Protein AF-A0A951GHH2-F1 (afdb_monomer)

Radius of gyration: 14.68 Å; Cα contacts (8 Å, |Δi|>4): 32; chains: 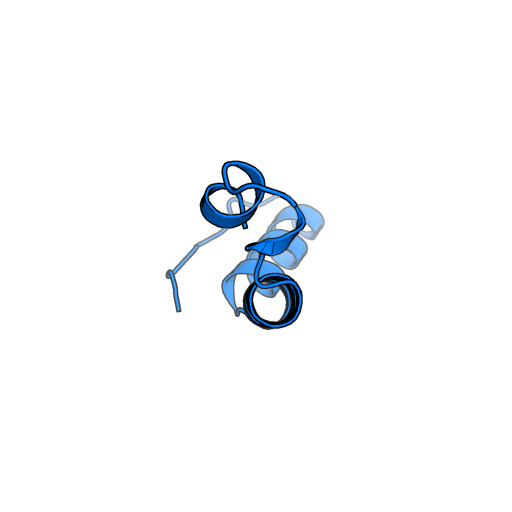1; bounding box: 29×18×38 Å

Sequence (48 aa):
IVKEALKDEAHRNMALCEQLVKDCFASQDYTEGRTAFMEKRRPVFTGR

pLDDT: mean 96.15, std 3.46, range [76.44, 98.56]

Foldseek 3Di:
DVVLVPDDPVPRDVVVVVVVVVVVCVDPQVVQVVVCVVVVHDGDDDPD

Solvent-accessible surface area (backbone atoms only — not comparable to full-atom values): 2933 Å² total; per-residue (Å²): 92,72,75,43,71,74,41,59,80,94,71,41,59,63,69,59,38,52,48,55,51,53,53,52,68,69,26,56,43,46,53,40,47,53,51,20,56,77,70,75,48,85,59,85,77,79,91,93

Structure (mmCIF, N/CA/C/O backbone):
data_AF-A0A951GHH2-F1
#
_entry.id   AF-A0A951GHH2-F1
#
loop_
_atom_site.group_PDB
_atom_site.id
_atom_site.type_symbol
_atom_site.label_atom_id
_atom_site.label_alt_id
_atom_site.label_comp_id
_atom_site.label_asym_id
_atom_site.label_entity_id
_atom_site.label_seq_id
_atom_site.pdbx_PDB_ins_code
_atom_site.Cartn_x
_atom_site.Cartn_y
_atom_site.Cartn_z
_atom_site.occupancy
_atom_site.B_iso_or_equiv
_atom_site.auth_seq_id
_atom_site.auth_comp_id
_atom_site.auth_asym_id
_atom_site.auth_atom_id
_atom_site.pdbx_PDB_model_num
ATOM 1 N N . ILE A 1 1 ? 4.502 -2.406 -7.648 1.00 89.12 1 ILE A N 1
ATOM 2 C CA . ILE A 1 1 ? 4.901 -0.989 -7.847 1.00 89.12 1 ILE A CA 1
ATOM 3 C C . ILE A 1 1 ? 6.391 -0.769 -7.577 1.00 89.12 1 ILE A C 1
ATOM 5 O O . ILE A 1 1 ? 7.105 -0.550 -8.539 1.00 89.12 1 ILE A O 1
ATOM 9 N N . VAL A 1 2 ? 6.906 -0.897 -6.341 1.00 94.62 2 VAL A N 1
ATOM 10 C CA . VAL A 1 2 ? 8.338 -0.616 -6.040 1.00 94.62 2 VAL A CA 1
ATOM 11 C C . VAL A 1 2 ? 9.306 -1.415 -6.922 1.00 94.62 2 VAL A C 1
ATOM 13 O O . VAL A 1 2 ? 10.246 -0.850 -7.463 1.00 94.62 2 VAL A O 1
ATOM 16 N N . LYS A 1 3 ? 9.030 -2.704 -7.158 1.00 94.88 3 LYS A N 1
ATOM 17 C CA . LYS A 1 3 ? 9.831 -3.529 -8.081 1.00 94.88 3 LYS A CA 1
ATOM 18 C C . LYS A 1 3 ? 9.860 -2.991 -9.518 1.00 94.88 3 LYS A C 1
ATOM 20 O O . LYS A 1 3 ? 10.877 -3.127 -10.179 1.00 94.88 3 LYS A O 1
ATOM 25 N N . GLU A 1 4 ? 8.773 -2.381 -9.993 1.00 96.12 4 GLU A N 1
ATOM 26 C CA . GLU A 1 4 ? 8.728 -1.759 -11.324 1.00 96.12 4 GLU A CA 1
ATOM 27 C C . GLU A 1 4 ? 9.529 -0.451 -11.351 1.00 96.12 4 GLU A C 1
ATOM 29 O O . GLU A 1 4 ? 10.172 -0.160 -12.350 1.00 96.12 4 GLU A O 1
ATOM 34 N N . ALA A 1 5 ? 9.568 0.307 -10.249 1.00 95.44 5 ALA A N 1
ATOM 35 C CA . ALA A 1 5 ? 10.358 1.539 -10.158 1.00 95.44 5 ALA A CA 1
ATOM 36 C C . ALA A 1 5 ? 11.876 1.293 -10.249 1.00 95.44 5 ALA A C 1
ATOM 38 O O . ALA A 1 5 ? 12.610 2.174 -10.689 1.00 95.44 5 ALA A O 1
ATOM 39 N N . LEU A 1 6 ? 12.332 0.095 -9.868 1.00 96.88 6 LEU A N 1
ATOM 40 C CA . LEU A 1 6 ? 13.734 -0.323 -9.960 1.00 96.88 6 LEU A CA 1
ATOM 41 C C . LEU A 1 6 ? 14.154 -0.767 -11.370 1.00 96.88 6 LEU A C 1
ATOM 43 O O . LEU A 1 6 ? 15.339 -0.995 -11.596 1.00 96.88 6 LEU A O 1
ATOM 47 N N . LYS A 1 7 ? 13.212 -0.921 -12.308 1.00 96.38 7 LYS A N 1
ATOM 48 C CA . LYS A 1 7 ? 13.527 -1.242 -13.704 1.00 96.38 7 LYS A CA 1
ATOM 49 C C . LYS A 1 7 ? 13.871 0.025 -14.481 1.00 96.38 7 LYS A C 1
ATOM 51 O O . LYS A 1 7 ? 13.357 1.111 -14.174 1.00 96.38 7 LYS A O 1
ATOM 56 N N . ASP A 1 8 ? 14.654 -0.151 -15.545 1.00 97.06 8 ASP A N 1
ATOM 57 C CA . ASP A 1 8 ? 14.800 0.867 -16.585 1.00 97.06 8 ASP A CA 1
ATOM 58 C C . ASP A 1 8 ? 13.428 1.299 -17.089 1.00 97.06 8 ASP A C 1
ATOM 60 O O . ASP A 1 8 ? 12.504 0.488 -17.184 1.00 97.06 8 ASP A O 1
ATOM 64 N N . GLU A 1 9 ? 13.304 2.574 -17.442 1.00 93.94 9 GLU A N 1
ATOM 65 C CA . GLU A 1 9 ? 12.030 3.178 -17.826 1.00 93.94 9 GLU A CA 1
ATOM 66 C C . GLU A 1 9 ? 11.335 2.425 -18.968 1.00 93.94 9 GLU A C 1
ATOM 68 O O . GLU A 1 9 ? 10.140 2.145 -18.878 1.00 93.94 9 GLU A O 1
ATOM 73 N N . ALA A 1 10 ? 12.102 1.991 -19.972 1.00 96.94 10 ALA A N 1
ATOM 74 C CA . ALA A 1 10 ? 11.605 1.217 -21.109 1.00 96.94 10 ALA A CA 1
ATOM 75 C C . ALA A 1 10 ? 11.037 -0.168 -20.730 1.00 96.94 10 ALA A C 1
ATOM 77 O O . ALA A 1 10 ? 10.289 -0.758 -21.505 1.00 96.94 10 ALA A O 1
ATOM 78 N N . HIS A 1 11 ? 11.374 -0.693 -19.549 1.00 96.88 11 HIS A N 1
ATOM 79 C CA . HIS A 1 11 ? 10.994 -2.032 -19.091 1.00 96.88 11 HIS A CA 1
ATOM 80 C C . HIS A 1 11 ? 9.926 -2.024 -17.987 1.00 96.88 11 HIS A C 1
ATOM 82 O O . HIS A 1 11 ? 9.560 -3.085 -17.464 1.00 96.88 11 HIS A O 1
ATOM 88 N N . ARG A 1 12 ? 9.427 -0.848 -17.594 1.00 97.38 12 ARG A N 1
ATOM 89 C CA . ARG A 1 12 ? 8.398 -0.729 -16.555 1.00 97.38 12 ARG A CA 1
ATOM 90 C C . ARG A 1 12 ? 7.045 -1.168 -17.088 1.00 97.38 12 ARG A C 1
ATOM 92 O O . ARG A 1 12 ? 6.592 -0.707 -18.132 1.00 97.38 12 ARG A O 1
ATOM 99 N N . ASN A 1 13 ? 6.342 -1.994 -16.321 1.00 97.62 13 ASN A N 1
ATOM 100 C CA . ASN A 1 13 ? 4.958 -2.329 -16.618 1.00 97.62 13 ASN A CA 1
ATOM 101 C C . ASN A 1 13 ? 4.007 -1.365 -15.893 1.00 97.62 13 ASN A C 1
ATOM 103 O O . ASN A 1 13 ? 3.602 -1.594 -14.750 1.00 97.62 13 ASN A O 1
ATOM 107 N N . MET A 1 14 ? 3.649 -0.274 -16.570 1.00 97.19 14 MET A N 1
ATOM 108 C CA . MET A 1 14 ? 2.760 0.751 -16.011 1.00 97.19 14 MET A CA 1
ATOM 109 C C . MET A 1 14 ? 1.323 0.256 -15.827 1.00 97.19 14 MET A C 1
ATOM 111 O O . MET A 1 14 ? 0.696 0.592 -14.824 1.00 97.19 14 MET A O 1
ATOM 115 N N . ALA A 1 15 ? 0.832 -0.602 -16.727 1.00 97.50 15 ALA A N 1
ATOM 116 C CA . ALA A 1 15 ? -0.500 -1.195 -16.610 1.00 97.50 15 ALA A CA 1
ATOM 117 C C . ALA A 1 15 ? -0.618 -2.071 -15.352 1.00 97.50 15 ALA A C 1
ATOM 119 O O . ALA A 1 15 ? -1.599 -1.984 -14.617 1.00 97.50 15 ALA A O 1
ATOM 120 N N . LEU A 1 16 ? 0.421 -2.857 -15.044 1.00 96.81 16 LEU A N 1
ATOM 121 C CA . LEU A 1 16 ? 0.487 -3.623 -13.799 1.00 96.81 16 LEU A CA 1
ATOM 122 C C . LEU A 1 16 ? 0.485 -2.705 -12.570 1.00 96.81 16 LEU A C 1
ATOM 124 O O . LEU A 1 16 ? -0.197 -2.996 -11.592 1.00 96.81 16 LEU A O 1
ATOM 128 N N . CYS A 1 17 ? 1.236 -1.601 -12.593 1.00 97.56 17 CYS A N 1
ATOM 129 C CA . CYS A 1 17 ? 1.219 -0.635 -11.493 1.00 97.56 17 CYS A CA 1
ATOM 130 C C . CYS A 1 17 ? -0.180 -0.058 -11.261 1.00 97.56 17 CYS A C 1
ATOM 132 O O . CYS A 1 17 ? -0.614 0.004 -10.113 1.00 97.56 17 CYS A O 1
ATOM 134 N N . GLU A 1 18 ? -0.885 0.322 -12.326 1.00 97.62 18 GLU A N 1
ATOM 135 C CA . GLU A 1 18 ? -2.249 0.839 -12.230 1.00 97.62 18 GLU A CA 1
ATOM 136 C C . GLU A 1 18 ? -3.220 -0.210 -11.675 1.00 97.62 18 GLU A C 1
ATOM 138 O O . GLU A 1 18 ? -4.014 0.101 -10.785 1.00 97.62 18 GLU A O 1
ATOM 143 N N . GLN A 1 19 ? -3.112 -1.460 -12.133 1.00 97.38 19 GLN A N 1
ATOM 144 C CA . GLN A 1 19 ? -3.925 -2.561 -11.620 1.00 97.38 19 GLN A CA 1
ATOM 145 C C . GLN A 1 19 ? -3.698 -2.775 -10.119 1.00 97.38 19 GLN A C 1
ATOM 147 O O . GLN A 1 19 ? -4.656 -2.811 -9.356 1.00 97.38 19 GLN A O 1
ATOM 152 N N . LEU A 1 20 ? -2.439 -2.816 -9.671 1.00 95.94 20 LEU A N 1
ATOM 153 C CA . LEU A 1 20 ? -2.109 -2.990 -8.253 1.00 95.94 20 LEU A CA 1
ATOM 154 C C . LEU A 1 20 ? -2.648 -1.852 -7.374 1.00 95.94 20 LEU A C 1
ATOM 156 O O . LEU A 1 20 ? -3.037 -2.090 -6.232 1.00 95.94 20 LEU A O 1
ATOM 160 N N . VAL A 1 21 ? -2.665 -0.615 -7.884 1.00 96.12 21 VAL A N 1
ATOM 161 C CA . VAL A 1 21 ? -3.304 0.507 -7.183 1.00 96.12 21 VAL A CA 1
ATOM 162 C C . VAL A 1 21 ? -4.808 0.268 -7.095 1.00 96.12 21 VAL A C 1
ATOM 164 O O . VAL A 1 21 ? -5.359 0.326 -6.001 1.00 96.12 21 VAL A O 1
ATOM 167 N N . LYS A 1 22 ? -5.474 -0.045 -8.210 1.00 96.62 22 LYS A N 1
ATOM 168 C CA . LYS A 1 22 ? -6.921 -0.310 -8.225 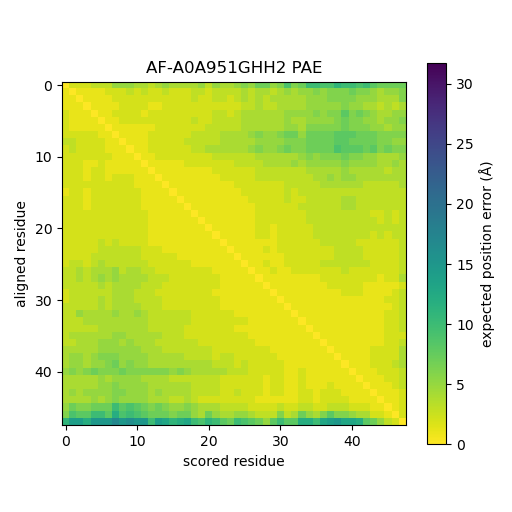1.00 96.62 22 LYS A CA 1
ATOM 169 C C . LYS A 1 22 ? -7.307 -1.425 -7.251 1.00 96.62 22 LYS A C 1
A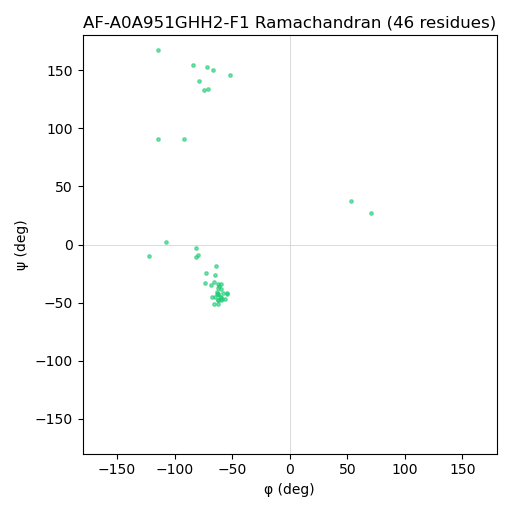TOM 171 O O . LYS A 1 22 ? -8.210 -1.221 -6.445 1.00 96.62 22 LYS A O 1
ATOM 176 N N . ASP A 1 23 ? -6.579 -2.537 -7.262 1.00 95.38 23 ASP A N 1
ATOM 177 C CA . ASP A 1 23 ? -6.826 -3.679 -6.376 1.00 95.38 23 ASP A CA 1
ATOM 178 C C . ASP A 1 23 ? -6.663 -3.295 -4.899 1.00 95.38 23 ASP A C 1
ATOM 180 O O . ASP A 1 23 ? -7.505 -3.631 -4.069 1.00 95.38 23 ASP A O 1
ATOM 184 N N . CYS A 1 24 ? -5.624 -2.520 -4.565 1.00 94.75 24 CYS A N 1
ATOM 185 C CA . CYS A 1 24 ? -5.407 -2.028 -3.204 1.00 94.75 24 CYS A CA 1
ATOM 186 C C . CYS A 1 24 ? -6.595 -1.188 -2.708 1.00 94.75 24 CYS A C 1
ATOM 188 O O . CYS A 1 24 ? -7.097 -1.414 -1.608 1.00 94.75 24 CYS A O 1
ATOM 190 N N . PHE A 1 25 ? -7.089 -0.258 -3.529 1.00 95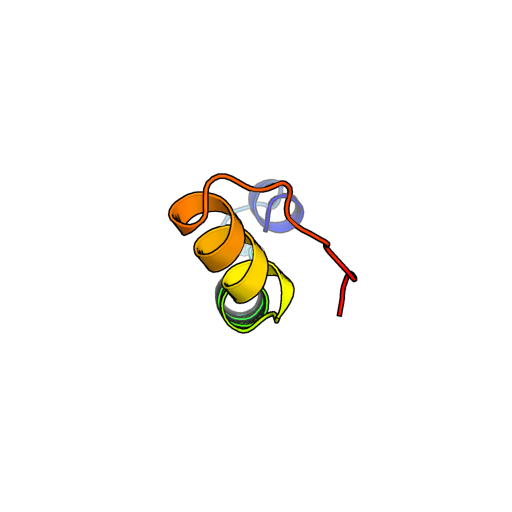.06 25 PHE A N 1
ATOM 191 C CA . PHE A 1 25 ? -8.218 0.608 -3.167 1.00 95.06 25 PHE A CA 1
ATOM 192 C C . PHE A 1 25 ? -9.569 -0.123 -3.158 1.00 95.06 25 PHE A C 1
ATOM 194 O O . PHE A 1 25 ? -10.484 0.309 -2.459 1.00 95.06 25 PHE A O 1
ATOM 201 N N . ALA A 1 26 ? -9.697 -1.214 -3.914 1.00 95.75 26 ALA A N 1
ATOM 202 C CA . ALA A 1 26 ? -10.877 -2.075 -3.913 1.00 95.75 26 ALA A CA 1
ATOM 203 C C . ALA A 1 26 ? -10.897 -3.082 -2.746 1.00 95.75 26 ALA A C 1
ATOM 205 O O . ALA A 1 26 ? -11.924 -3.724 -2.521 1.00 95.75 26 ALA A O 1
ATOM 206 N N . SER A 1 27 ? -9.790 -3.234 -2.009 1.00 96.38 27 SER A N 1
ATOM 207 C CA . SER A 1 27 ? -9.691 -4.194 -0.906 1.00 96.38 27 SER A CA 1
ATOM 208 C C . SER A 1 27 ? -10.603 -3.844 0.274 1.00 96.38 27 SER A C 1
ATOM 210 O O . SER A 1 27 ? -10.847 -2.672 0.583 1.00 96.38 27 SER A O 1
ATOM 212 N N . GLN A 1 28 ? -11.059 -4.875 0.992 1.00 97.00 28 GLN A N 1
ATOM 213 C CA . GLN A 1 28 ? -11.842 -4.689 2.220 1.00 97.00 28 GLN A CA 1
ATOM 214 C C . GLN A 1 28 ? -11.023 -3.965 3.291 1.00 97.00 28 GLN A C 1
ATOM 216 O O . GLN A 1 28 ? -11.560 -3.139 4.028 1.00 97.00 28 GLN A O 1
ATOM 221 N N . ASP A 1 29 ? -9.717 -4.223 3.330 1.00 97.62 29 ASP A N 1
ATOM 222 C CA . ASP A 1 29 ? -8.793 -3.592 4.268 1.00 97.62 29 ASP A CA 1
ATOM 223 C C . ASP A 1 29 ? -8.658 -2.079 4.025 1.00 97.62 29 ASP A C 1
ATOM 225 O O . ASP A 1 29 ? -8.518 -1.315 4.984 1.00 97.62 29 ASP A O 1
ATOM 229 N N . TYR A 1 30 ? -8.770 -1.612 2.774 1.00 96.94 30 TYR A N 1
ATOM 230 C CA . TYR A 1 30 ? -8.814 -0.177 2.482 1.00 96.94 30 TYR A CA 1
ATOM 231 C C . TYR A 1 30 ? -10.076 0.476 3.062 1.00 96.94 30 TYR A C 1
ATOM 233 O O . TYR A 1 30 ? -9.996 1.527 3.709 1.00 96.94 30 TYR A O 1
ATOM 241 N N . THR A 1 31 ? -11.242 -0.154 2.883 1.00 97.19 31 THR A N 1
ATOM 242 C CA . THR A 1 31 ? -12.498 0.313 3.487 1.00 97.19 31 THR A CA 1
ATOM 243 C C . THR A 1 31 ? -12.426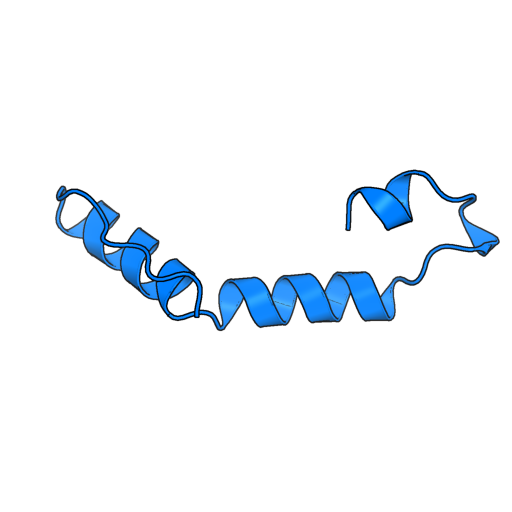 0.291 5.013 1.00 97.19 31 THR A C 1
ATOM 245 O O . THR A 1 31 ? -12.746 1.291 5.651 1.00 97.19 31 THR A O 1
ATOM 248 N N . GLU A 1 32 ? -11.960 -0.807 5.604 1.00 97.94 32 GLU A N 1
ATOM 249 C CA . GLU A 1 32 ? -11.822 -0.975 7.051 1.00 97.94 32 GLU A CA 1
ATOM 250 C C . GLU A 1 32 ? -10.878 0.060 7.666 1.00 97.94 32 GLU A C 1
ATOM 252 O O . GLU A 1 32 ? -11.222 0.687 8.665 1.00 97.94 32 GLU A O 1
ATOM 257 N N . GLY A 1 33 ? -9.719 0.308 7.050 1.00 97.81 33 GLY A N 1
ATOM 258 C CA . GLY A 1 33 ? -8.780 1.324 7.523 1.00 97.81 33 GLY A CA 1
ATOM 259 C C . GLY A 1 33 ? -9.414 2.715 7.582 1.00 97.81 33 GLY A C 1
ATOM 260 O O . GLY A 1 33 ? -9.245 3.435 8.568 1.00 97.81 33 GLY A O 1
ATOM 261 N N . ARG A 1 34 ? -10.203 3.078 6.561 1.00 98.12 34 ARG A N 1
ATOM 262 C CA . ARG A 1 34 ? -10.938 4.352 6.535 1.00 98.12 34 ARG A CA 1
ATOM 263 C C . ARG A 1 34 ? -12.034 4.407 7.594 1.00 98.12 34 ARG A C 1
ATOM 265 O O . ARG A 1 34 ? -12.137 5.413 8.293 1.00 98.12 34 ARG A O 1
ATOM 272 N N . THR A 1 35 ? -12.825 3.348 7.733 1.00 98.31 35 THR A N 1
ATOM 273 C CA . THR A 1 35 ? -13.903 3.263 8.729 1.00 98.31 35 THR A CA 1
ATOM 274 C C . THR A 1 35 ? -13.347 3.340 10.148 1.00 98.31 35 THR A C 1
ATOM 276 O O . THR A 1 35 ? -13.757 4.198 10.927 1.00 98.31 35 THR A O 1
ATOM 279 N N . ALA A 1 36 ? -12.346 2.518 10.467 1.00 98.50 36 ALA A N 1
ATOM 280 C CA . ALA A 1 36 ? -11.711 2.483 11.779 1.00 98.50 36 ALA A CA 1
ATOM 281 C C . ALA A 1 36 ? -11.082 3.830 12.160 1.00 98.50 36 ALA A C 1
ATOM 283 O O . ALA A 1 36 ? -11.185 4.253 13.313 1.00 98.50 36 ALA A O 1
ATOM 284 N N . PHE A 1 37 ? -10.476 4.526 11.190 1.00 98.25 37 PHE A N 1
ATOM 285 C CA . PHE A 1 37 ? -9.937 5.868 11.394 1.00 98.25 37 PHE A CA 1
ATOM 286 C C . PHE A 1 37 ? -11.033 6.873 11.770 1.00 98.25 37 PHE A C 1
ATOM 288 O O . PHE A 1 37 ? -10.889 7.595 12.758 1.00 98.25 37 PHE A O 1
ATOM 295 N N . MET A 1 38 ? -12.146 6.888 11.029 1.00 98.38 38 MET A N 1
ATOM 296 C CA . MET A 1 38 ? -13.287 7.768 11.317 1.00 98.38 38 MET A CA 1
ATOM 297 C C . MET A 1 38 ? -13.915 7.476 12.685 1.00 98.38 38 MET A C 1
ATOM 299 O O . MET A 1 38 ? -14.286 8.398 13.409 1.00 98.38 38 MET A O 1
ATOM 303 N N . GLU A 1 39 ? -13.979 6.203 13.067 1.00 98.44 39 GLU A N 1
ATOM 304 C CA . GLU A 1 39 ? -14.520 5.740 14.349 1.00 98.44 39 GLU A CA 1
ATOM 305 C C . GLU A 1 39 ? -13.518 5.846 15.516 1.00 98.44 39 GLU A C 1
ATOM 307 O O . GLU A 1 39 ? -13.872 5.553 16.657 1.00 98.44 39 GLU A O 1
ATOM 312 N N . LYS A 1 40 ? -12.269 6.275 15.263 1.00 98.06 40 LYS A N 1
ATOM 313 C CA . LYS A 1 40 ? -11.169 6.342 16.249 1.00 98.06 40 LYS A CA 1
ATOM 314 C C . LYS A 1 40 ? -10.914 5.014 16.976 1.00 98.06 40 LYS A C 1
ATOM 316 O O . LYS A 1 40 ? -10.569 4.995 18.160 1.00 98.06 40 LYS A O 1
ATOM 321 N N . ARG A 1 41 ? -11.043 3.897 16.262 1.00 98.56 41 ARG A N 1
ATOM 322 C CA . ARG A 1 41 ? -10.745 2.550 16.768 1.00 98.56 41 ARG A CA 1
ATOM 323 C C . ARG A 1 41 ? -9.557 1.935 16.038 1.00 98.56 41 ARG A C 1
ATOM 325 O O . ARG A 1 41 ? -9.121 2.419 14.997 1.00 98.56 41 ARG A O 1
ATOM 332 N N . ARG A 1 42 ? -9.028 0.835 16.580 1.00 98.12 42 ARG A N 1
ATOM 333 C CA . ARG A 1 42 ? -8.013 0.051 15.864 1.00 98.12 42 ARG A CA 1
ATOM 334 C C . ARG A 1 42 ? -8.673 -0.681 14.685 1.00 98.12 42 ARG A C 1
ATOM 336 O O . ARG A 1 42 ? -9.734 -1.278 14.894 1.00 98.12 42 ARG A O 1
ATOM 343 N N . PRO A 1 43 ? -8.075 -0.641 13.484 1.00 97.62 43 PRO A N 1
ATOM 344 C CA . PRO A 1 43 ? -8.552 -1.426 12.354 1.00 97.62 43 PRO A CA 1
ATOM 345 C C . PRO A 1 43 ? -8.248 -2.917 12.537 1.00 97.62 43 PRO A C 1
ATOM 347 O O . PRO A 1 43 ? -7.268 -3.280 13.192 1.00 97.62 43 PRO A O 1
ATOM 350 N N . VAL A 1 44 ? -9.067 -3.771 11.925 1.00 97.56 44 VAL A N 1
ATOM 351 C CA . VAL A 1 44 ? -8.873 -5.227 11.862 1.00 97.56 44 VAL A CA 1
ATOM 352 C C . VAL A 1 44 ? -8.627 -5.639 10.413 1.00 97.56 44 VAL A C 1
ATOM 354 O O . VAL A 1 44 ? -9.558 -5.925 9.667 1.00 97.56 44 V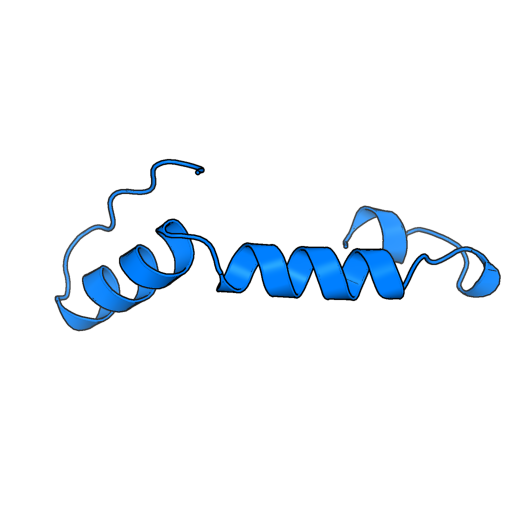AL A O 1
ATOM 357 N N . PHE A 1 45 ? -7.357 -5.667 10.017 1.00 97.25 45 PHE A N 1
ATOM 358 C CA . PHE A 1 45 ? -6.963 -6.075 8.670 1.00 97.25 45 PHE A CA 1
ATOM 359 C C . PHE A 1 45 ? -6.971 -7.595 8.515 1.00 97.25 45 PHE A C 1
ATOM 361 O O . PHE A 1 45 ? -6.558 -8.324 9.419 1.00 97.25 45 PHE A O 1
ATOM 368 N N . THR A 1 46 ? -7.431 -8.067 7.359 1.00 94.75 46 THR A N 1
ATOM 369 C CA . THR A 1 46 ? -7.613 -9.497 7.067 1.00 94.75 46 THR A CA 1
ATOM 370 C C . THR A 1 46 ? -6.833 -9.980 5.845 1.00 94.75 46 THR A C 1
ATOM 372 O O . THR A 1 46 ? -6.721 -11.189 5.650 1.00 94.75 46 THR A O 1
ATOM 375 N N . GLY A 1 47 ? -6.242 -9.072 5.063 1.00 89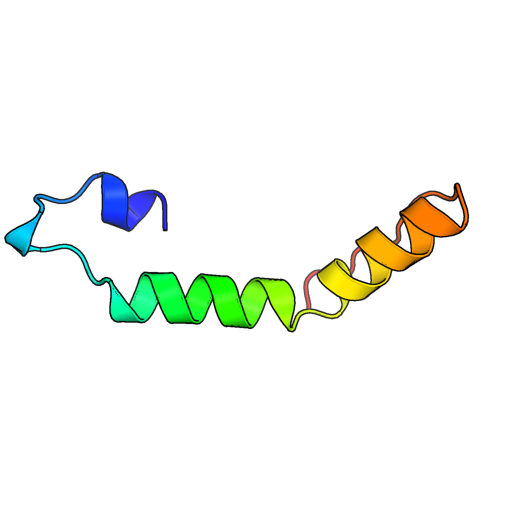.19 47 GLY A N 1
ATOM 376 C CA . GLY A 1 47 ? -5.352 -9.387 3.945 1.00 89.19 47 GLY A CA 1
ATOM 377 C C . GLY A 1 47 ? -6.049 -1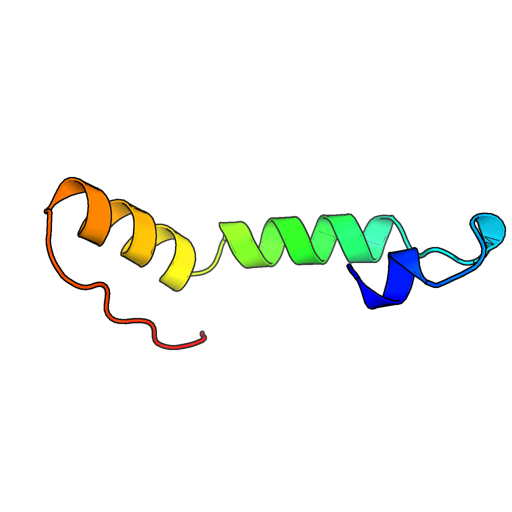0.010 2.736 1.00 89.19 47 GLY A C 1
ATOM 378 O O . GLY A 1 47 ? -5.415 -10.776 2.010 1.00 89.19 47 GLY A O 1
ATOM 379 N N . ARG A 1 48 ? -7.339 -9.726 2.544 1.00 76.44 48 ARG A N 1
ATOM 380 C CA . ARG A 1 48 ? -8.194 -10.296 1.493 1.00 76.44 48 ARG A CA 1
ATOM 381 C C . ARG A 1 48 ? -9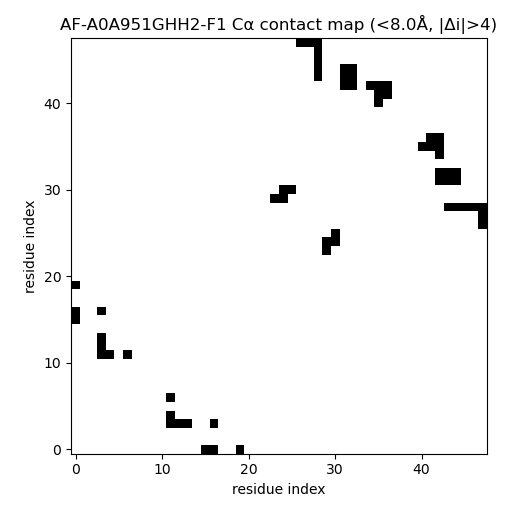.006 -9.231 0.762 1.00 76.44 48 ARG A C 1
ATOM 383 O O . ARG A 1 48 ? -9.321 -8.182 1.372 1.00 76.44 48 ARG A O 1
#

Nearest PDB structures (foldseek):
  3moy-assembly1_A  TM=7.136E-01  e=3.716E-02  Mycolicibacterium smegmatis MC2 155
  2dub-assembly1_E  TM=7.072E-01  e=1.047E-01  Rattus norvegicus
  3g64-assembly1_A  TM=7.839E-01  e=1.982E-01  Streptomyces coelicolor A3(2)
  4elw-assembly1_B  TM=5.520E-01  e=2.146E-01  Escherichia coli K-12
  2uzf-assembly1_A  TM=4.833E-01  e=3.463E-01  Staphylococcus aureus

Mean predicted aligned error: 2.88 Å

Secondary structure (DSSP, 8-state):
-HHHHTS-GGG--HHHHHHHHHHHHHSHHHHHHHHHHHTTS-------